Protein AF-A0A7J7INA6-F1 (afdb_monomer_lite)

Organism: NCBI:txid2690220

Radius of gyration: 16.58 Å; chains: 1; bounding box: 36×38×53 Å

pLDDT: mean 81.28, std 16.4, range [36.31, 96.0]

Structure (mmCIF, N/CA/C/O backbone):
data_AF-A0A7J7INA6-F1
#
_entry.id   AF-A0A7J7INA6-F1
#
loop_
_atom_site.group_PDB
_atom_site.id
_atom_site.type_symbol
_atom_site.label_atom_id
_atom_site.label_alt_id
_atom_site.label_comp_id
_atom_site.label_asym_id
_atom_site.label_entity_id
_atom_site.label_seq_id
_atom_site.pdbx_PDB_ins_code
_atom_site.Cartn_x
_atom_site.Cartn_y
_atom_site.Cartn_z
_atom_site.occupancy
_atom_site.B_iso_or_equiv
_atom_site.auth_seq_id
_atom_site.auth_comp_id
_atom_site.auth_asym_id
_atom_site.auth_atom_id
_atom_site.pdbx_PDB_model_num
ATOM 1 N N . MET A 1 1 ? -2.225 -11.530 8.591 1.00 91.00 1 MET A N 1
ATOM 2 C CA . MET A 1 1 ? -0.793 -11.330 8.293 1.00 91.00 1 MET A CA 1
ATOM 3 C C . MET A 1 1 ? -0.607 -9.900 7.829 1.00 91.00 1 MET A C 1
ATOM 5 O O . MET A 1 1 ? -1.470 -9.409 7.115 1.00 91.00 1 MET A O 1
ATOM 9 N N . ILE A 1 2 ? 0.461 -9.241 8.277 1.00 93.38 2 ILE A N 1
ATOM 10 C CA . ILE A 1 2 ? 0.836 -7.890 7.844 1.00 93.38 2 ILE A CA 1
ATOM 11 C C . ILE A 1 2 ? 2.098 -8.030 6.995 1.00 93.38 2 ILE A C 1
ATOM 13 O O . ILE A 1 2 ? 3.092 -8.558 7.493 1.00 93.38 2 ILE A O 1
ATOM 17 N N . MET A 1 3 ? 2.048 -7.586 5.743 1.00 93.88 3 MET A N 1
ATOM 18 C CA . MET A 1 3 ? 3.190 -7.518 4.836 1.00 93.88 3 MET A CA 1
ATOM 19 C C . MET A 1 3 ? 3.452 -6.051 4.473 1.00 93.88 3 MET A C 1
ATOM 21 O O . MET A 1 3 ? 2.683 -5.475 3.706 1.00 93.88 3 MET A O 1
ATOM 25 N N . PRO A 1 4 ? 4.504 -5.432 5.033 1.00 93.38 4 PRO A N 1
ATOM 26 C CA . PRO A 1 4 ? 4.720 -3.990 4.942 1.00 93.38 4 PRO A CA 1
ATOM 27 C C . PRO A 1 4 ? 5.353 -3.508 3.621 1.00 93.38 4 PRO A C 1
ATOM 29 O O . PRO A 1 4 ? 5.659 -2.326 3.518 1.00 93.38 4 PRO A O 1
ATOM 32 N N . GLY A 1 5 ? 5.552 -4.386 2.636 1.00 92.88 5 GLY A N 1
ATOM 33 C CA . GLY A 1 5 ? 6.204 -4.076 1.360 1.00 92.88 5 GLY A CA 1
ATOM 34 C C . GLY A 1 5 ? 7.101 -5.216 0.894 1.00 92.88 5 GLY A C 1
ATOM 35 O O . GLY A 1 5 ? 7.225 -6.216 1.606 1.00 92.88 5 GLY A O 1
ATOM 36 N N . ASP A 1 6 ? 7.689 -5.042 -0.287 1.00 92.62 6 ASP A N 1
ATOM 37 C CA . ASP A 1 6 ? 8.683 -5.904 -0.930 1.00 92.62 6 ASP A CA 1
ATOM 38 C C . ASP A 1 6 ? 8.305 -7.388 -0.872 1.00 92.62 6 ASP A C 1
ATOM 40 O O . ASP A 1 6 ? 8.964 -8.205 -0.224 1.00 92.62 6 ASP A O 1
ATOM 44 N N . GLN A 1 7 ? 7.184 -7.752 -1.497 1.00 92.00 7 GLN A N 1
ATOM 45 C CA . GLN A 1 7 ? 6.598 -9.076 -1.260 1.00 92.00 7 GLN A CA 1
ATOM 46 C C . GLN A 1 7 ? 7.358 -10.169 -2.001 1.00 92.00 7 GLN A C 1
ATOM 48 O O . GLN A 1 7 ? 7.766 -11.170 -1.413 1.00 92.00 7 GLN A O 1
ATOM 53 N N . SER A 1 8 ? 7.522 -9.983 -3.308 1.00 91.50 8 SER A N 1
ATOM 54 C CA . SER A 1 8 ? 8.084 -10.999 -4.194 1.00 91.50 8 SER A CA 1
ATOM 55 C C . SER A 1 8 ? 9.518 -10.698 -4.621 1.00 91.50 8 SER A C 1
ATOM 57 O O . SER A 1 8 ? 10.194 -11.598 -5.116 1.00 91.50 8 SER A O 1
ATOM 59 N N . TYR A 1 9 ? 9.980 -9.451 -4.446 1.00 91.25 9 TYR A N 1
ATOM 60 C CA . TYR A 1 9 ? 11.245 -8.942 -4.998 1.00 91.25 9 TYR A CA 1
ATOM 61 C C . TYR A 1 9 ? 11.374 -9.138 -6.516 1.00 91.25 9 TYR A C 1
ATOM 63 O O . TYR A 1 9 ? 12.471 -9.120 -7.066 1.00 91.25 9 TYR A O 1
ATOM 71 N N . CYS A 1 10 ? 10.254 -9.331 -7.212 1.00 87.44 10 CYS A N 1
ATOM 72 C CA . CYS A 1 10 ? 10.260 -9.579 -8.646 1.00 87.44 10 CYS A CA 1
ATOM 73 C C . CYS A 1 10 ? 10.426 -8.303 -9.468 1.00 87.44 10 CYS A C 1
ATOM 75 O O . CYS A 1 10 ? 10.393 -8.415 -10.690 1.00 87.44 10 CYS A O 1
ATOM 77 N N . ASP A 1 11 ? 10.534 -7.133 -8.820 1.00 85.50 11 ASP A N 1
ATOM 78 C CA . ASP A 1 11 ? 10.640 -5.827 -9.467 1.00 85.50 11 ASP A CA 1
ATOM 79 C C . ASP A 1 11 ? 9.662 -5.766 -10.623 1.00 85.50 11 ASP A C 1
ATOM 81 O O . ASP A 1 11 ? 10.089 -5.807 -11.771 1.00 85.50 11 ASP A O 1
ATOM 85 N N . GLY A 1 12 ? 8.367 -5.864 -10.284 1.00 75.62 12 GLY A N 1
ATOM 86 C CA . GLY A 1 12 ? 7.182 -5.914 -11.155 1.00 75.62 12 GLY A CA 1
ATOM 87 C C . GLY A 1 12 ? 7.177 -6.896 -12.341 1.00 75.62 12 GLY A C 1
ATOM 88 O O . GLY A 1 12 ? 6.284 -6.829 -13.185 1.00 75.62 12 GLY A O 1
ATOM 89 N N . TYR A 1 13 ? 8.083 -7.873 -12.397 1.00 83.94 13 TYR A N 1
ATOM 90 C CA . TYR A 1 13 ? 7.970 -8.982 -13.342 1.00 83.94 13 TYR A CA 1
ATOM 91 C C . TYR A 1 13 ? 6.835 -9.943 -12.938 1.00 83.94 13 TYR A C 1
ATOM 93 O O . TYR A 1 13 ? 6.969 -10.755 -12.017 1.00 83.94 13 TYR A O 1
ATOM 101 N N . HIS A 1 14 ? 5.707 -9.873 -13.655 1.00 83.31 14 HIS A N 1
ATOM 102 C CA . HIS A 1 14 ? 4.459 -10.560 -13.286 1.00 83.31 14 HIS A CA 1
ATOM 103 C C . HIS A 1 14 ? 4.604 -12.079 -13.133 1.00 83.31 14 HIS A C 1
ATOM 105 O O . HIS A 1 14 ? 4.127 -12.626 -12.150 1.00 83.31 14 HIS A O 1
ATOM 111 N N . GLY A 1 15 ? 5.313 -12.764 -14.038 1.00 88.12 15 GLY A N 1
ATOM 112 C CA . GLY A 1 15 ? 5.437 -14.228 -13.968 1.00 88.12 15 GLY A CA 1
ATOM 113 C C . GLY A 1 15 ? 6.174 -14.724 -12.716 1.00 88.12 15 GLY A C 1
ATOM 114 O O . GLY A 1 15 ? 5.868 -15.791 -12.189 1.00 88.12 15 GLY A O 1
ATOM 115 N N . CYS A 1 16 ? 7.123 -13.936 -12.206 1.00 89.56 16 CYS A N 1
ATOM 116 C CA . CYS A 1 16 ? 7.776 -14.210 -10.926 1.00 89.56 16 CYS A CA 1
ATOM 117 C C . CYS A 1 16 ? 6.817 -13.952 -9.753 1.00 89.56 16 CYS A C 1
ATOM 119 O O . CYS A 1 16 ? 6.766 -14.752 -8.816 1.00 89.56 16 CYS A O 1
ATOM 121 N N . PHE A 1 17 ? 6.004 -12.894 -9.826 1.00 89.31 17 PHE A N 1
ATOM 122 C CA . PHE A 1 17 ? 5.013 -12.613 -8.792 1.00 89.31 17 PHE A CA 1
ATOM 123 C C . PHE A 1 17 ? 3.918 -13.693 -8.752 1.00 89.31 17 PHE A C 1
ATOM 125 O O . PHE A 1 17 ? 3.552 -14.152 -7.674 1.00 89.31 17 PHE A O 1
ATOM 132 N N . ASP A 1 18 ? 3.447 -14.183 -9.898 1.00 92.25 18 ASP A N 1
ATOM 133 C CA . ASP A 1 18 ? 2.469 -15.278 -9.970 1.00 92.25 18 ASP A CA 1
ATOM 134 C C . ASP A 1 18 ? 2.986 -16.540 -9.261 1.00 92.25 18 ASP A C 1
ATOM 136 O O . ASP A 1 18 ? 2.253 -17.197 -8.513 1.00 92.25 18 ASP A O 1
ATOM 140 N N . ALA A 1 19 ? 4.275 -16.854 -9.428 1.00 94.69 19 ALA A N 1
ATOM 141 C CA . ALA A 1 19 ? 4.923 -17.945 -8.705 1.00 94.69 19 ALA A CA 1
ATOM 142 C C . ALA A 1 19 ? 4.974 -17.680 -7.189 1.00 94.69 19 ALA A C 1
ATOM 144 O O . ALA A 1 19 ? 4.688 -18.580 -6.396 1.00 94.69 19 ALA A O 1
ATOM 145 N N . TYR A 1 20 ? 5.276 -16.445 -6.779 1.00 93.81 20 TYR A N 1
ATOM 146 C CA . TYR A 1 20 ? 5.225 -16.031 -5.376 1.00 93.81 20 TYR A CA 1
ATOM 147 C C . TYR A 1 20 ? 3.810 -16.161 -4.784 1.00 93.81 20 TYR A C 1
ATOM 149 O O . TYR A 1 20 ? 3.646 -16.743 -3.712 1.00 93.81 20 TYR A O 1
ATOM 157 N N . MET A 1 21 ? 2.765 -15.706 -5.480 1.00 93.00 21 MET A N 1
ATOM 158 C CA . MET A 1 21 ? 1.389 -15.810 -4.978 1.00 93.00 21 MET A CA 1
ATOM 159 C C . MET A 1 21 ? 0.879 -17.241 -4.946 1.00 93.00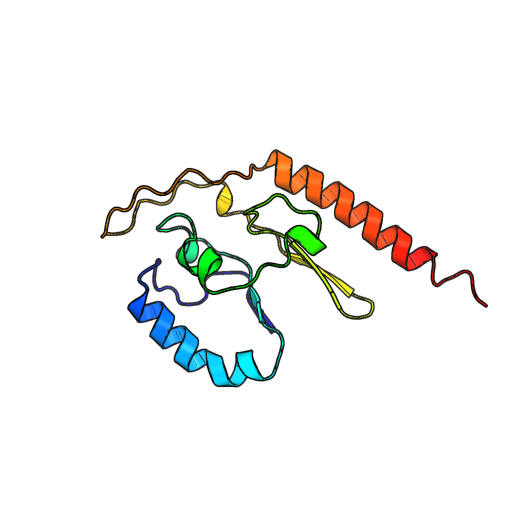 21 MET A C 1
ATOM 161 O O . MET A 1 21 ? 0.151 -17.586 -4.020 1.00 93.00 21 MET A O 1
ATOM 165 N N . SER A 1 22 ? 1.321 -18.092 -5.872 1.00 95.88 22 SER A N 1
ATOM 166 C CA . SER A 1 22 ? 1.050 -19.533 -5.813 1.00 95.88 22 SER A CA 1
ATOM 167 C C . SER A 1 22 ? 1.643 -20.165 -4.547 1.00 95.88 22 SER A C 1
ATOM 169 O O . SER A 1 22 ? 1.025 -21.024 -3.924 1.00 95.88 22 SER A O 1
ATOM 171 N N . LEU A 1 23 ? 2.828 -19.714 -4.118 1.00 95.44 23 LEU A N 1
ATOM 172 C CA . LEU A 1 23 ? 3.438 -20.154 -2.861 1.00 95.44 23 LEU A CA 1
ATOM 173 C C . LEU A 1 23 ? 2.689 -19.613 -1.632 1.00 95.44 23 LEU A C 1
ATOM 175 O O . LEU A 1 23 ? 2.559 -20.315 -0.629 1.00 95.44 23 LEU A O 1
ATOM 179 N N . MET A 1 24 ? 2.204 -18.372 -1.700 1.00 94.50 24 MET A N 1
ATOM 180 C CA . MET A 1 24 ? 1.514 -17.706 -0.591 1.00 94.50 24 MET A CA 1
ATOM 181 C C . MET A 1 24 ? 0.041 -18.105 -0.444 1.00 94.50 24 MET A C 1
ATOM 183 O O . MET A 1 24 ? -0.510 -17.960 0.651 1.00 94.50 24 MET A O 1
ATOM 187 N N . GLU A 1 25 ? -0.591 -18.622 -1.501 1.00 95.00 25 GLU A N 1
ATOM 188 C CA . GLU A 1 25 ? -2.016 -18.971 -1.557 1.00 95.00 25 GLU A CA 1
ATOM 189 C C . GLU A 1 25 ? -2.493 -19.772 -0.333 1.00 95.00 25 GLU A C 1
ATOM 191 O O . GLU A 1 25 ? -3.469 -19.343 0.292 1.00 95.00 25 GLU A O 1
ATOM 196 N N . PRO A 1 26 ? -1.823 -20.859 0.110 1.00 95.69 26 PRO A N 1
ATOM 197 C CA . PRO A 1 26 ? -2.330 -21.659 1.224 1.00 95.69 26 PRO A CA 1
ATOM 198 C C . PRO A 1 26 ? -2.434 -20.875 2.538 1.00 95.69 26 PRO A C 1
ATOM 200 O O . PRO A 1 26 ? -3.267 -21.207 3.383 1.00 95.69 26 PRO A O 1
ATOM 203 N N . LEU A 1 27 ? -1.601 -19.845 2.720 1.00 93.69 27 LEU A N 1
ATOM 204 C CA . LEU A 1 27 ? -1.616 -18.966 3.890 1.00 93.69 27 LEU A CA 1
ATOM 205 C C . LEU A 1 27 ? -2.625 -17.826 3.717 1.00 93.69 27 LEU A C 1
ATOM 207 O O . LEU A 1 27 ? -3.428 -17.572 4.620 1.00 93.69 27 LEU A O 1
ATOM 211 N N . ALA A 1 28 ? -2.603 -17.162 2.559 1.00 92.81 28 ALA A N 1
ATOM 212 C CA . ALA A 1 28 ? -3.467 -16.022 2.257 1.00 92.81 28 ALA A CA 1
ATOM 213 C C . ALA A 1 28 ? -4.954 -16.415 2.165 1.00 92.81 28 ALA A C 1
ATOM 215 O O . ALA A 1 28 ? -5.818 -15.626 2.539 1.00 92.81 28 ALA A O 1
ATOM 216 N N . ALA A 1 29 ? -5.264 -17.651 1.759 1.00 94.50 29 ALA A N 1
ATOM 217 C CA . ALA A 1 29 ? -6.632 -18.170 1.719 1.00 94.50 29 ALA A CA 1
ATOM 218 C C . ALA A 1 29 ? -7.230 -18.431 3.115 1.00 94.50 29 ALA A C 1
ATOM 220 O O . ALA A 1 29 ? -8.448 -18.489 3.270 1.00 94.50 29 ALA A O 1
ATOM 221 N N . GLN A 1 30 ? -6.393 -18.604 4.145 1.00 96.00 30 GLN A N 1
ATOM 222 C CA . GLN A 1 30 ? -6.848 -18.957 5.497 1.00 96.00 30 GLN A CA 1
ATOM 223 C C . GLN A 1 30 ? -6.948 -17.760 6.443 1.00 96.00 30 GLN A C 1
ATOM 225 O O . GLN A 1 30 ? -7.684 -17.816 7.435 1.00 96.00 30 GLN A O 1
ATOM 230 N N . LYS A 1 31 ? -6.163 -16.705 6.205 1.00 91.31 31 LYS A N 1
ATOM 231 C CA . LYS A 1 31 ? -6.073 -15.532 7.081 1.00 91.31 31 LYS A CA 1
ATOM 232 C C . LYS A 1 31 ? -5.982 -14.253 6.251 1.00 91.31 31 LYS A C 1
ATOM 234 O O . LYS A 1 31 ? -5.242 -14.247 5.272 1.00 91.31 31 LYS A O 1
ATOM 239 N N . PRO A 1 32 ? -6.619 -13.151 6.695 1.00 91.12 32 PRO A N 1
ATOM 240 C CA . PRO A 1 32 ? -6.482 -11.858 6.036 1.00 91.12 32 PRO A CA 1
ATOM 241 C C . PRO A 1 32 ? -5.016 -11.474 5.823 1.00 91.12 32 PRO A C 1
ATOM 243 O O . PRO A 1 32 ? -4.188 -11.623 6.734 1.00 91.12 32 PRO A O 1
ATOM 246 N N . TYR A 1 33 ? -4.710 -10.973 4.629 1.00 92.38 33 TYR A N 1
ATOM 247 C CA . TYR A 1 33 ? -3.375 -10.566 4.214 1.00 92.38 33 TYR A CA 1
ATOM 248 C C . TYR A 1 33 ? -3.359 -9.065 3.924 1.00 92.38 33 TYR A C 1
ATOM 250 O O . TYR A 1 33 ? -3.766 -8.625 2.855 1.00 92.38 33 TYR A O 1
ATOM 258 N N . MET A 1 34 ? -2.943 -8.279 4.918 1.00 94.19 34 MET A N 1
ATOM 259 C CA . MET A 1 34 ? -2.849 -6.825 4.810 1.00 94.19 34 MET A CA 1
ATOM 260 C C . MET A 1 34 ? -1.510 -6.459 4.180 1.00 94.19 34 MET A C 1
ATOM 262 O O . MET A 1 34 ? -0.461 -6.698 4.784 1.00 94.19 34 MET A O 1
ATOM 266 N N . VAL A 1 35 ? -1.562 -5.895 2.978 1.00 93.31 35 VAL A N 1
ATOM 267 C CA . VAL A 1 35 ? -0.391 -5.560 2.162 1.00 93.31 35 VAL A CA 1
ATOM 268 C C . VAL A 1 35 ? -0.180 -4.046 2.144 1.00 93.31 35 VAL A C 1
ATOM 270 O O . VAL A 1 35 ? -1.140 -3.287 2.014 1.00 93.31 35 VAL A O 1
ATOM 273 N N . ALA A 1 36 ? 1.071 -3.619 2.274 1.00 93.06 36 ALA A N 1
ATOM 274 C CA . ALA A 1 36 ? 1.565 -2.302 1.882 1.00 93.06 36 ALA A CA 1
ATOM 275 C C . ALA A 1 36 ? 2.606 -2.477 0.766 1.00 93.06 36 ALA A C 1
ATOM 277 O O . ALA A 1 36 ? 3.042 -3.598 0.509 1.00 93.06 36 ALA A O 1
ATOM 278 N N . SER A 1 37 ? 2.975 -1.397 0.081 1.00 90.75 37 SER A N 1
ATOM 279 C CA . SER A 1 37 ? 3.913 -1.447 -1.050 1.00 90.75 37 SER A CA 1
ATOM 280 C C . SER A 1 37 ? 5.288 -0.922 -0.646 1.00 90.75 37 SER A C 1
ATOM 282 O O . SER A 1 37 ? 5.374 0.127 -0.005 1.00 90.75 37 SER A O 1
ATOM 284 N N . GLY A 1 38 ? 6.327 -1.650 -1.044 1.00 89.88 38 GLY A N 1
ATOM 285 C CA . GLY A 1 38 ? 7.734 -1.276 -0.940 1.00 89.88 38 GLY A CA 1
ATOM 286 C C . GLY A 1 38 ? 8.319 -0.860 -2.292 1.00 89.88 38 GLY A C 1
ATOM 287 O O . GLY A 1 38 ? 7.601 -0.753 -3.296 1.00 89.88 38 GLY A O 1
ATOM 288 N N . ASN A 1 39 ? 9.621 -0.572 -2.313 1.00 87.50 39 ASN A N 1
ATOM 289 C CA . ASN A 1 39 ? 10.301 -0.078 -3.509 1.00 87.50 39 ASN A CA 1
ATOM 290 C C . ASN A 1 39 ? 10.305 -1.121 -4.634 1.00 87.50 39 ASN A C 1
ATOM 292 O O . ASN A 1 39 ? 10.276 -0.742 -5.804 1.00 87.50 39 ASN A O 1
ATOM 296 N N . HIS A 1 40 ? 10.291 -2.417 -4.303 1.00 90.12 40 HIS A N 1
ATOM 297 C CA . HIS A 1 40 ? 10.237 -3.506 -5.287 1.00 90.12 40 HIS A CA 1
ATOM 298 C C . HIS A 1 40 ? 8.859 -3.642 -5.967 1.00 90.12 40 HIS A C 1
ATOM 300 O O . HIS A 1 40 ? 8.726 -4.307 -6.998 1.00 90.12 40 HIS A O 1
ATOM 306 N N . GLU A 1 41 ? 7.830 -2.964 -5.448 1.00 88.56 41 GLU A N 1
ATOM 307 C CA . GLU A 1 41 ? 6.528 -2.831 -6.107 1.00 88.56 41 GLU A CA 1
ATOM 308 C C . GLU A 1 41 ? 6.390 -1.538 -6.916 1.00 88.56 41 GLU A C 1
ATOM 310 O O . GLU A 1 41 ? 5.445 -1.414 -7.687 1.00 88.56 41 GLU A O 1
ATOM 315 N N . GLY A 1 42 ? 7.311 -0.585 -6.764 1.00 84.56 42 GLY A N 1
ATOM 316 C CA . GLY A 1 42 ? 7.302 0.697 -7.471 1.00 84.56 42 GLY A CA 1
ATOM 317 C C . GLY A 1 42 ? 7.328 0.615 -9.003 1.00 84.56 42 GLY A C 1
ATOM 318 O O . GLY A 1 42 ? 6.576 1.360 -9.646 1.00 84.56 42 GLY A O 1
ATOM 319 N N . PRO A 1 43 ? 8.132 -0.279 -9.617 1.00 82.62 43 PRO A N 1
ATOM 320 C CA . PRO A 1 43 ? 8.164 -0.448 -11.067 1.00 82.62 43 PRO A CA 1
ATOM 321 C C . PRO A 1 43 ? 6.769 -0.639 -11.695 1.00 82.62 43 PRO A C 1
ATOM 323 O O . PRO A 1 43 ? 5.874 -1.252 -11.110 1.00 82.62 43 PRO A O 1
ATOM 326 N N . TRP A 1 44 ? 6.568 -0.104 -12.906 1.00 79.38 44 TRP A N 1
ATOM 327 C CA . TRP A 1 44 ? 5.259 -0.022 -13.586 1.00 79.38 44 TRP A CA 1
ATOM 328 C C . TRP A 1 44 ? 4.148 0.571 -12.701 1.00 79.38 44 TRP A C 1
ATOM 330 O O . TRP A 1 44 ? 3.015 0.081 -12.705 1.00 79.38 44 TRP A O 1
ATOM 340 N N . ASN A 1 45 ? 4.471 1.623 -11.939 1.00 80.62 45 ASN A N 1
ATOM 341 C CA . ASN A 1 45 ? 3.537 2.393 -11.108 1.00 80.62 45 ASN A CA 1
ATOM 342 C C . ASN A 1 45 ? 2.675 1.516 -10.188 1.00 80.62 45 ASN A C 1
ATOM 344 O O . ASN A 1 45 ? 1.451 1.681 -10.107 1.00 80.62 45 ASN A O 1
ATOM 348 N N . PHE A 1 46 ? 3.298 0.554 -9.507 1.00 86.38 46 PHE A N 1
ATOM 349 C CA . PHE A 1 46 ? 2.592 -0.318 -8.568 1.00 86.38 46 PHE A CA 1
ATOM 350 C C . PHE A 1 46 ? 1.465 -1.139 -9.216 1.00 86.38 46 PHE A C 1
ATOM 352 O O . PHE A 1 46 ? 0.580 -1.632 -8.516 1.00 86.38 46 PHE A O 1
ATOM 359 N N . SER A 1 47 ? 1.465 -1.296 -10.548 1.00 82.75 47 SER A N 1
ATOM 360 C CA . SER A 1 47 ? 0.386 -1.962 -11.295 1.00 82.75 47 SER A CA 1
ATOM 361 C C . SER A 1 47 ? 0.085 -3.355 -10.760 1.00 82.75 47 SER A C 1
ATOM 363 O O . SER A 1 47 ? -1.085 -3.717 -10.633 1.00 82.75 47 SER A O 1
ATOM 365 N N . TYR A 1 48 ? 1.114 -4.102 -10.360 1.00 84.06 48 TYR A N 1
ATOM 366 C CA . TYR A 1 48 ? 0.931 -5.415 -9.769 1.00 84.06 48 TYR A CA 1
ATOM 367 C C . TYR A 1 48 ? 0.072 -5.350 -8.499 1.00 84.06 48 TYR A C 1
ATOM 369 O O . TYR A 1 48 ? -0.985 -5.982 -8.435 1.00 84.06 48 TYR A O 1
ATOM 377 N N . VAL A 1 49 ? 0.490 -4.570 -7.495 1.00 87.56 49 VAL A N 1
ATOM 378 C CA . VAL A 1 49 ? -0.252 -4.511 -6.229 1.00 87.56 49 VAL A CA 1
ATOM 379 C C . VAL A 1 49 ? -1.638 -3.913 -6.423 1.00 87.56 49 VAL A C 1
ATOM 381 O O . VAL A 1 49 ? -2.593 -4.407 -5.832 1.00 87.56 49 VAL A O 1
ATOM 384 N N . ARG A 1 50 ? -1.772 -2.926 -7.314 1.00 86.12 50 ARG A N 1
ATOM 385 C CA . ARG A 1 50 ? -3.052 -2.294 -7.665 1.00 86.12 50 ARG A CA 1
ATOM 386 C C . ARG A 1 50 ? -4.049 -3.261 -8.307 1.00 86.12 50 ARG A C 1
ATOM 388 O O . ARG A 1 50 ? -5.249 -3.053 -8.175 1.00 86.12 50 ARG A O 1
ATOM 395 N N . THR A 1 51 ? -3.572 -4.275 -9.028 1.00 85.81 51 THR A N 1
ATOM 396 C CA . THR A 1 51 ? -4.434 -5.213 -9.770 1.00 85.81 51 THR A CA 1
ATOM 397 C C . THR A 1 51 ? -4.702 -6.514 -9.023 1.00 85.81 51 THR A C 1
ATOM 399 O O . THR A 1 51 ? -5.764 -7.102 -9.211 1.00 85.81 51 THR A O 1
ATOM 402 N N . ASN A 1 52 ? -3.775 -6.957 -8.170 1.00 87.25 52 ASN A N 1
ATOM 403 C CA . ASN A 1 52 ? -3.850 -8.270 -7.523 1.00 87.25 52 ASN A CA 1
ATOM 404 C C . ASN A 1 52 ? -4.259 -8.217 -6.049 1.00 87.25 52 ASN A C 1
ATOM 406 O O . ASN A 1 52 ? -4.715 -9.227 -5.513 1.00 87.25 52 ASN A O 1
ATOM 410 N N . PHE A 1 53 ? -4.131 -7.063 -5.390 1.00 90.25 53 PHE A N 1
ATOM 411 C CA . PHE A 1 53 ? -4.602 -6.885 -4.020 1.00 90.25 53 PHE A CA 1
ATOM 412 C C . PHE A 1 53 ? -5.766 -5.907 -3.966 1.00 90.25 53 PHE A C 1
ATOM 414 O O . PHE A 1 53 ? -5.787 -4.872 -4.629 1.00 90.25 53 PHE A O 1
ATOM 421 N N . TYR A 1 54 ? -6.731 -6.225 -3.110 1.00 90.62 54 TYR A N 1
ATOM 422 C CA . TYR A 1 54 ? -7.775 -5.288 -2.738 1.00 90.62 54 TYR A CA 1
ATOM 423 C C . TYR A 1 54 ? -7.281 -4.400 -1.591 1.00 90.62 54 TYR A C 1
ATOM 425 O O . TYR A 1 54 ? -6.945 -4.891 -0.513 1.00 90.62 54 TYR A O 1
ATOM 433 N N . PHE A 1 55 ? -7.266 -3.089 -1.830 1.00 90.94 55 PHE A N 1
ATOM 434 C CA . PHE A 1 55 ? -7.005 -2.076 -0.814 1.00 90.94 55 PHE A CA 1
ATOM 435 C C . PHE A 1 55 ? -8.343 -1.446 -0.389 1.00 90.94 55 PHE A C 1
ATOM 437 O O . PHE A 1 55 ? -9.057 -0.941 -1.260 1.00 90.94 55 PHE A O 1
ATOM 444 N N . PRO A 1 56 ? -8.687 -1.405 0.913 1.00 92.69 56 PRO A N 1
ATOM 445 C CA . PRO A 1 56 ? -9.937 -0.815 1.402 1.00 92.69 56 PRO A CA 1
ATOM 446 C C . PRO A 1 56 ? -9.867 0.728 1.436 1.00 92.69 56 PRO A C 1
ATOM 448 O O . PRO A 1 56 ? -10.029 1.382 2.472 1.00 92.69 56 PRO A O 1
ATOM 451 N N . VAL A 1 57 ? -9.536 1.346 0.299 1.00 90.69 57 VAL A N 1
ATOM 452 C CA . VAL A 1 57 ? -9.312 2.798 0.180 1.00 90.69 57 VAL A CA 1
ATOM 453 C C . VAL A 1 57 ? -10.596 3.598 0.366 1.00 90.69 57 VAL A C 1
ATOM 455 O O . VAL A 1 57 ? -10.571 4.659 0.983 1.00 90.69 57 VAL A O 1
ATOM 458 N N . ASN A 1 58 ? -11.731 3.080 -0.105 1.00 90.44 58 ASN A N 1
ATOM 459 C CA . ASN A 1 58 ? -13.015 3.764 0.018 1.00 90.44 58 ASN A CA 1
ATOM 460 C C . ASN A 1 58 ? -13.534 3.692 1.460 1.00 90.44 58 ASN A C 1
ATOM 462 O O . ASN A 1 58 ? -13.967 4.690 2.031 1.00 90.44 58 ASN A O 1
ATOM 466 N N . GLU A 1 59 ? -13.417 2.517 2.070 1.00 91.44 59 GLU A N 1
ATOM 467 C CA . GLU A 1 59 ? -13.808 2.220 3.446 1.00 91.44 59 GLU A CA 1
ATOM 468 C C . GLU A 1 59 ? -12.977 3.032 4.444 1.00 91.44 59 GLU A C 1
ATOM 470 O O . GLU A 1 59 ? -13.500 3.517 5.446 1.00 91.44 59 GLU A O 1
ATOM 475 N N . SER A 1 60 ? -11.695 3.244 4.140 1.00 92.81 60 SER A N 1
ATOM 476 C CA . SER A 1 60 ? -10.797 4.077 4.944 1.00 92.81 60 SER A CA 1
ATOM 477 C C . SER A 1 60 ? -10.890 5.579 4.642 1.00 92.81 60 SER A C 1
ATOM 479 O O . SER A 1 60 ? -10.225 6.384 5.301 1.00 92.81 60 SER A O 1
ATOM 481 N N . GLY A 1 61 ? -11.688 5.994 3.651 1.00 91.50 61 GLY A N 1
ATOM 482 C CA . GLY A 1 61 ? -11.807 7.393 3.223 1.00 91.50 61 GLY A CA 1
ATOM 483 C C . GLY A 1 61 ? -10.528 7.977 2.606 1.00 91.50 61 GLY A C 1
ATOM 484 O O . GLY A 1 61 ? -10.337 9.203 2.617 1.00 91.50 61 GLY A O 1
ATOM 485 N N . ALA A 1 62 ? -9.630 7.114 2.126 1.00 90.75 62 ALA A N 1
ATOM 486 C CA . ALA A 1 62 ? -8.461 7.488 1.344 1.00 90.75 62 ALA A CA 1
ATOM 487 C C . ALA A 1 62 ? -8.876 7.934 -0.070 1.00 90.75 62 ALA A C 1
ATOM 489 O O . ALA A 1 62 ? -10.019 7.770 -0.497 1.00 90.75 62 ALA A O 1
ATOM 490 N N . ALA A 1 63 ? -7.948 8.560 -0.796 1.00 87.25 63 ALA A N 1
ATOM 491 C CA . ALA A 1 63 ? -8.209 8.954 -2.176 1.00 87.25 63 ALA A CA 1
ATOM 492 C C . ALA A 1 63 ? -8.414 7.711 -3.066 1.00 87.25 63 ALA A C 1
ATOM 494 O O . ALA A 1 63 ? -7.815 6.667 -2.787 1.00 87.25 63 ALA A O 1
ATOM 495 N N . PRO A 1 64 ? -9.189 7.821 -4.162 1.00 81.69 64 PRO A N 1
ATOM 496 C CA . PRO A 1 64 ? -9.166 6.816 -5.219 1.00 81.69 64 PRO A CA 1
ATOM 497 C C . PRO A 1 64 ? -7.716 6.547 -5.641 1.00 81.69 64 PRO A C 1
ATOM 499 O O . PRO A 1 64 ? -6.919 7.482 -5.737 1.00 81.69 64 PRO A O 1
ATOM 502 N N . ASP A 1 65 ? -7.365 5.275 -5.827 1.00 79.62 65 ASP A N 1
ATOM 503 C CA . ASP A 1 65 ? -6.018 4.831 -6.212 1.00 79.62 65 ASP A CA 1
ATOM 504 C C . ASP A 1 65 ? -4.896 5.126 -5.193 1.00 79.62 65 ASP A C 1
ATOM 506 O O . ASP A 1 65 ? -3.707 5.046 -5.529 1.00 79.62 65 ASP A O 1
ATOM 510 N N . ALA A 1 66 ? -5.239 5.446 -3.941 1.00 87.94 66 ALA A N 1
ATOM 511 C CA . ALA A 1 66 ? -4.280 5.491 -2.843 1.00 87.94 66 ALA A CA 1
ATOM 512 C C . ALA A 1 66 ? -3.651 4.110 -2.591 1.00 87.94 66 ALA A C 1
ATOM 514 O O . ALA A 1 66 ? -4.316 3.082 -2.666 1.00 87.94 66 ALA A O 1
ATOM 515 N N . LEU A 1 67 ? -2.371 4.097 -2.222 1.00 90.31 67 LEU A N 1
ATOM 516 C CA . LEU A 1 67 ? -1.675 2.891 -1.751 1.00 90.31 67 LEU A CA 1
ATOM 517 C C . LEU A 1 67 ? -1.552 2.863 -0.218 1.00 90.31 67 LEU A C 1
ATOM 519 O O . LEU A 1 67 ? -0.667 2.223 0.340 1.00 90.31 67 LEU A O 1
ATOM 523 N N . TRP A 1 68 ? -2.427 3.601 0.462 1.00 92.25 68 TRP A N 1
ATOM 524 C CA . TRP A 1 68 ? -2.533 3.693 1.914 1.00 92.25 68 TRP A CA 1
ATOM 525 C C . TRP A 1 68 ? -3.996 3.557 2.318 1.00 92.25 68 TRP A C 1
ATOM 527 O O . TRP A 1 68 ? -4.896 3.961 1.580 1.00 92.25 68 TRP A O 1
ATOM 537 N N . TYR A 1 69 ? -4.228 2.979 3.487 1.00 93.81 69 TYR A N 1
ATOM 538 C CA . TYR A 1 69 ? -5.564 2.717 4.011 1.00 93.81 69 TYR A CA 1
ATOM 539 C C . TYR A 1 69 ? -5.498 2.455 5.512 1.00 93.81 69 TYR A C 1
ATOM 541 O O . TYR A 1 69 ? -4.427 2.302 6.104 1.00 93.81 69 TYR A O 1
ATOM 549 N N . SER A 1 70 ? -6.665 2.379 6.130 1.00 94.75 70 SER A N 1
ATOM 550 C CA . SER A 1 70 ? -6.834 1.918 7.498 1.00 94.75 70 SER A CA 1
ATOM 551 C C . SER A 1 70 ? -7.903 0.836 7.556 1.00 94.75 70 SER A C 1
ATOM 553 O O . SER A 1 70 ? -8.778 0.766 6.692 1.00 94.75 70 SER A O 1
ATOM 555 N N . VAL A 1 71 ? -7.802 -0.043 8.548 1.00 92.62 71 VAL A N 1
ATOM 556 C CA . VAL A 1 71 ? -8.818 -1.061 8.822 1.00 92.62 71 VAL A CA 1
ATOM 557 C C . VAL A 1 71 ? -8.956 -1.239 10.327 1.00 92.62 71 VAL A C 1
ATOM 559 O O . VAL A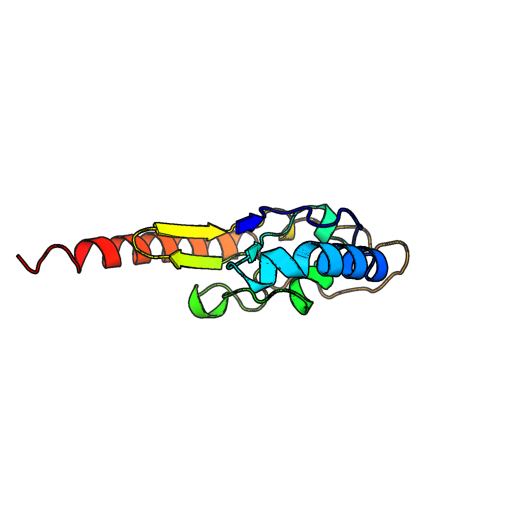 1 71 ? -7.964 -1.188 11.060 1.00 92.62 71 VAL A O 1
ATOM 562 N N . ASP A 1 72 ? -10.188 -1.437 10.781 1.00 91.81 72 ASP A N 1
ATOM 563 C CA . ASP A 1 72 ? -10.484 -1.758 12.171 1.00 91.81 72 ASP A CA 1
ATOM 564 C C . ASP A 1 72 ? -10.627 -3.272 12.320 1.00 91.81 72 ASP A C 1
ATOM 566 O O . ASP A 1 72 ? -11.484 -3.894 11.694 1.00 91.81 72 ASP A O 1
ATOM 570 N N . GLU A 1 73 ? -9.798 -3.864 13.175 1.00 89.38 73 GLU A N 1
ATOM 571 C CA . GLU A 1 73 ? -9.835 -5.287 13.510 1.00 89.38 73 GLU A CA 1
ATOM 572 C C . GLU A 1 73 ? -9.990 -5.425 15.026 1.00 89.38 73 GLU A C 1
ATOM 574 O O . GLU A 1 73 ? -9.038 -5.309 15.809 1.00 89.38 73 GLU A O 1
ATOM 579 N N . GLY A 1 74 ? -11.236 -5.619 15.462 1.00 89.31 74 GLY A N 1
ATOM 580 C CA . GLY A 1 74 ? -11.596 -5.585 16.877 1.00 89.31 74 GLY A CA 1
ATOM 581 C C . GLY A 1 74 ? -11.267 -4.219 17.506 1.00 89.31 74 GLY A C 1
ATOM 582 O O . GLY A 1 74 ? -11.731 -3.200 17.002 1.00 89.31 74 GLY A O 1
ATOM 583 N N . PRO A 1 75 ? -10.499 -4.156 18.611 1.00 89.81 75 PRO A N 1
ATOM 584 C CA . PRO A 1 75 ? -10.150 -2.894 19.268 1.00 89.81 75 PRO A CA 1
ATOM 585 C C . PRO A 1 75 ? -8.949 -2.174 18.628 1.00 89.81 75 PRO A C 1
ATOM 587 O O . PRO A 1 75 ? -8.491 -1.169 19.175 1.00 89.81 75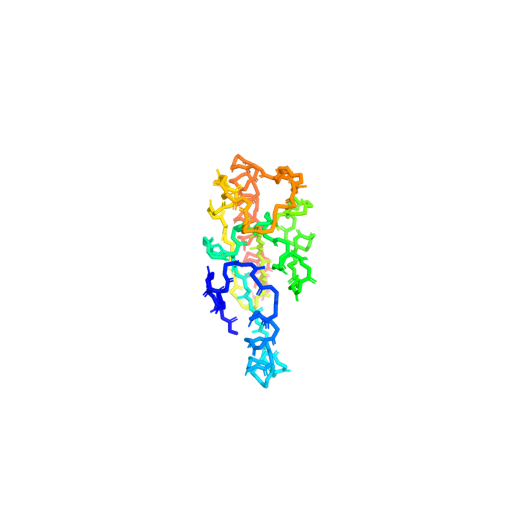 PRO A O 1
ATOM 590 N N . ILE A 1 76 ? -8.383 -2.706 17.539 1.00 91.25 76 ILE A N 1
ATOM 591 C CA . ILE A 1 76 ? -7.154 -2.191 16.929 1.00 91.25 76 ILE A CA 1
ATOM 592 C C . ILE A 1 76 ? -7.488 -1.478 15.618 1.00 91.25 76 ILE A C 1
ATOM 594 O O . ILE A 1 76 ? -8.035 -2.084 14.702 1.00 91.25 76 ILE A O 1
ATOM 598 N N . HIS A 1 77 ? -7.089 -0.207 15.527 1.00 92.44 77 HIS A N 1
ATOM 599 C CA . HIS A 1 77 ? -7.114 0.578 14.295 1.00 92.44 77 HIS A CA 1
ATOM 600 C C . HIS A 1 77 ? -5.753 0.473 13.600 1.00 92.44 77 HIS A C 1
ATOM 602 O O . HIS A 1 77 ? -4.775 1.088 14.040 1.00 92.44 77 HIS A O 1
ATOM 608 N N . PHE A 1 78 ? -5.671 -0.322 12.539 1.00 93.81 78 PHE A N 1
ATOM 609 C CA . PHE A 1 78 ? -4.463 -0.438 11.729 1.00 93.81 78 PHE A CA 1
ATOM 610 C C . PHE A 1 78 ? -4.405 0.687 10.702 1.00 93.81 78 PHE A C 1
ATOM 612 O O . PHE A 1 78 ? -5.404 1.012 10.067 1.00 93.81 78 PHE A O 1
ATOM 619 N N . VAL A 1 79 ? -3.214 1.252 10.510 1.00 94.69 79 VAL A N 1
ATOM 620 C CA . VAL A 1 79 ? -2.934 2.267 9.490 1.00 94.69 79 VAL A CA 1
ATOM 621 C C . VAL A 1 79 ? -1.762 1.777 8.651 1.00 94.69 79 VAL A C 1
ATOM 623 O O . VAL A 1 79 ? -0.658 1.614 9.170 1.00 94.69 79 VAL A O 1
ATOM 626 N N . MET A 1 80 ? -2.003 1.561 7.361 1.00 94.31 80 MET A N 1
ATOM 627 C CA . MET A 1 80 ? -0.972 1.269 6.370 1.00 94.31 80 MET A CA 1
ATOM 628 C C . MET A 1 80 ? -0.646 2.549 5.612 1.00 94.31 80 MET A C 1
ATOM 630 O O . MET A 1 80 ? -1.509 3.130 4.955 1.00 94.31 80 MET A O 1
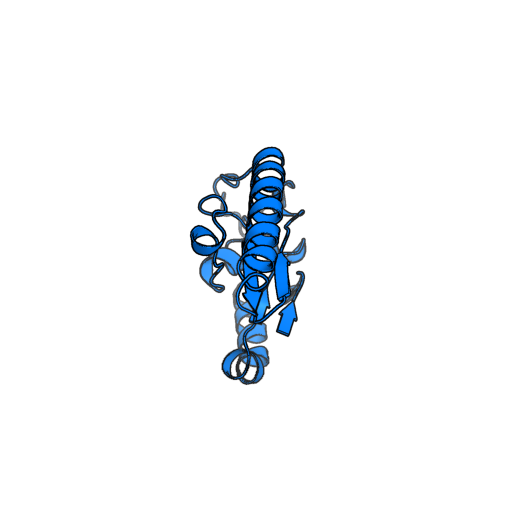ATOM 634 N N . MET A 1 81 ? 0.601 2.991 5.724 1.00 92.44 81 MET A N 1
ATOM 635 C CA . MET A 1 81 ? 1.133 4.140 4.992 1.00 92.44 81 MET A CA 1
ATOM 636 C C . MET A 1 81 ? 1.972 3.660 3.810 1.00 92.44 81 MET A C 1
ATOM 638 O O . MET A 1 81 ? 2.444 2.526 3.803 1.00 92.44 81 MET A O 1
ATOM 642 N N . ASN A 1 82 ? 2.190 4.539 2.836 1.00 89.50 82 ASN A N 1
ATOM 643 C CA . ASN A 1 82 ? 3.059 4.254 1.700 1.00 89.50 82 ASN A CA 1
ATOM 644 C C . ASN A 1 82 ? 3.944 5.469 1.412 1.00 89.50 82 ASN A C 1
ATOM 646 O O . ASN A 1 82 ? 3.442 6.571 1.178 1.00 89.50 82 ASN A O 1
ATOM 650 N N . TYR A 1 83 ? 5.254 5.246 1.459 1.00 85.50 83 TYR A N 1
ATOM 651 C CA . TYR A 1 83 ? 6.273 6.249 1.167 1.00 85.50 83 TYR A CA 1
ATOM 652 C C . TYR A 1 83 ? 6.753 6.203 -0.291 1.00 85.50 83 TYR A C 1
ATOM 654 O O . TYR A 1 83 ? 7.127 7.221 -0.862 1.00 85.50 83 TYR A O 1
ATOM 662 N N . GLU A 1 84 ? 6.678 5.032 -0.907 1.00 85.44 84 GLU A N 1
ATOM 663 C CA . GLU A 1 84 ? 7.175 4.733 -2.248 1.00 85.44 84 GLU A CA 1
ATOM 664 C C . GLU A 1 84 ? 6.391 5.476 -3.340 1.00 85.44 84 GLU A C 1
ATOM 666 O O . GLU A 1 84 ? 6.948 5.882 -4.352 1.00 85.44 84 GLU A O 1
ATOM 671 N N . ASN A 1 85 ? 5.109 5.765 -3.112 1.00 77.00 85 ASN A N 1
ATOM 672 C CA . ASN A 1 85 ? 4.232 6.477 -4.051 1.00 77.00 85 ASN A CA 1
ATOM 673 C C . ASN A 1 85 ? 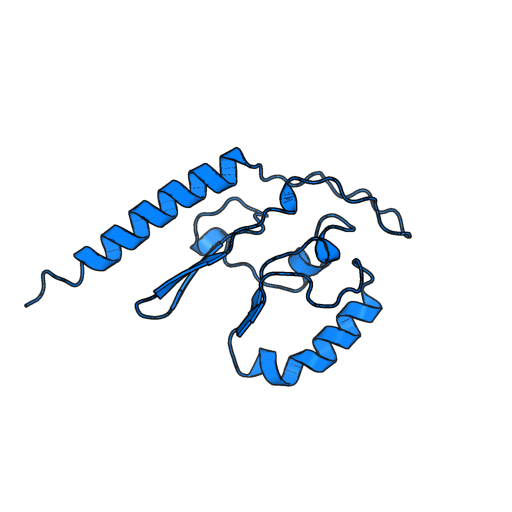4.649 7.943 -4.331 1.00 77.00 85 ASN A C 1
ATOM 675 O O . ASN A 1 85 ? 3.941 8.660 -5.037 1.00 77.00 85 ASN A O 1
ATOM 679 N N . TYR A 1 86 ? 5.759 8.416 -3.756 1.00 76.81 86 TYR A N 1
ATOM 680 C CA . TYR A 1 86 ? 6.335 9.747 -3.989 1.00 76.81 86 TYR A CA 1
ATOM 681 C C . TYR A 1 86 ? 7.620 9.727 -4.815 1.00 76.81 86 TYR A C 1
ATOM 683 O O . TYR A 1 86 ? 8.200 10.791 -5.041 1.00 76.81 86 TYR A O 1
ATOM 691 N N . PHE A 1 87 ? 8.070 8.547 -5.235 1.00 74.19 87 PHE A N 1
ATOM 692 C CA . PHE A 1 87 ? 9.275 8.375 -6.032 1.00 74.19 87 PHE A CA 1
ATOM 693 C C . PHE A 1 87 ? 8.935 7.965 -7.455 1.00 74.19 87 PHE A C 1
ATOM 695 O O . PHE A 1 87 ? 7.975 7.236 -7.706 1.00 74.19 87 PHE A O 1
ATOM 702 N N . ASP A 1 88 ? 9.781 8.412 -8.377 1.00 71.56 88 ASP A N 1
ATOM 703 C CA . ASP A 1 88 ? 9.799 7.896 -9.734 1.00 71.56 88 ASP A CA 1
ATOM 704 C C . ASP A 1 88 ? 10.659 6.632 -9.750 1.00 71.56 88 ASP A C 1
ATOM 706 O O . ASP A 1 88 ? 11.859 6.676 -9.458 1.00 71.56 88 ASP A O 1
ATOM 710 N N . TYR A 1 89 ? 10.051 5.505 -10.107 1.00 70.50 89 TYR A N 1
ATOM 711 C CA . TYR A 1 89 ? 10.790 4.288 -10.421 1.00 70.50 89 TYR A CA 1
ATOM 712 C C . TYR A 1 89 ? 11.026 4.255 -11.923 1.00 70.50 89 TYR A C 1
ATOM 714 O O . TYR A 1 89 ? 10.121 4.614 -12.682 1.00 70.50 89 TYR A O 1
ATOM 722 N N . PRO A 1 90 ? 12.217 3.834 -12.378 1.00 65.12 90 PRO A N 1
ATOM 723 C CA . PRO A 1 90 ? 12.397 3.558 -13.786 1.00 65.12 90 PRO A CA 1
ATOM 724 C C . PRO A 1 90 ? 11.334 2.551 -14.223 1.00 65.12 90 PRO A C 1
ATOM 726 O O . PRO A 1 90 ? 11.065 1.574 -13.515 1.00 65.12 90 PRO A O 1
ATOM 729 N N . ASP A 1 91 ? 10.734 2.798 -15.388 1.00 62.59 91 ASP A N 1
ATOM 730 C CA . ASP A 1 91 ? 10.008 1.754 -16.095 1.00 62.59 91 ASP A CA 1
ATOM 731 C C . ASP A 1 91 ? 10.927 0.526 -16.112 1.00 62.59 91 ASP A C 1
ATOM 733 O O . ASP A 1 91 ? 12.105 0.639 -16.473 1.00 62.59 91 ASP A O 1
ATOM 737 N N . GLY A 1 92 ? 10.433 -0.630 -15.661 1.00 59.25 92 GLY A N 1
ATOM 738 C CA . GLY A 1 92 ? 11.219 -1.855 -15.754 1.00 59.25 92 GLY A CA 1
ATOM 739 C C . GLY A 1 92 ? 11.606 -2.137 -17.210 1.00 59.25 92 GLY A C 1
ATOM 740 O O . GLY A 1 92 ? 11.162 -1.453 -18.132 1.00 59.25 92 GLY A O 1
ATOM 741 N N . GLU A 1 93 ? 12.414 -3.176 -17.437 1.00 49.75 93 GLU A N 1
ATOM 742 C CA . GLU A 1 93 ? 13.000 -3.523 -18.751 1.00 49.75 93 GLU A CA 1
ATOM 743 C C . GLU A 1 93 ? 11.980 -3.552 -19.920 1.00 49.75 93 GLU A C 1
ATOM 745 O O . GLU A 1 93 ? 12.337 -3.373 -21.083 1.00 49.75 93 GLU A O 1
ATOM 750 N N . TRP A 1 94 ? 10.688 -3.676 -19.603 1.00 47.66 94 TRP A N 1
ATOM 751 C CA . TRP A 1 94 ? 9.551 -3.554 -20.509 1.00 47.66 94 TRP A CA 1
ATOM 752 C C . TRP A 1 94 ? 8.803 -2.228 -20.288 1.00 47.66 94 TRP A C 1
ATOM 754 O O . TRP A 1 94 ? 7.889 -2.161 -19.470 1.00 47.66 94 TRP A O 1
ATOM 764 N N . SER A 1 95 ? 9.176 -1.166 -21.010 1.00 46.94 95 SER A N 1
ATOM 765 C CA . SER A 1 95 ? 8.564 0.167 -20.864 1.00 46.94 95 SER A CA 1
ATOM 766 C C . SER A 1 95 ? 7.047 0.148 -21.094 1.00 46.94 95 SER A C 1
ATOM 768 O O . SER A 1 95 ? 6.565 -0.048 -22.211 1.00 46.94 95 SER A O 1
ATOM 770 N N . MET A 1 96 ? 6.289 0.390 -20.023 1.00 49.09 96 MET A N 1
ATOM 771 C CA . MET A 1 96 ? 4.899 0.830 -20.092 1.00 49.09 96 MET A CA 1
ATOM 772 C C . MET A 1 96 ? 4.804 2.119 -19.286 1.00 49.09 96 MET A C 1
ATOM 774 O O . MET A 1 96 ? 4.888 2.089 -18.062 1.00 49.09 96 MET A O 1
ATOM 778 N N . THR A 1 97 ? 4.602 3.239 -19.975 1.00 47.72 97 THR A N 1
ATOM 779 C CA . THR A 1 97 ? 4.347 4.535 -19.343 1.00 47.72 97 THR A CA 1
ATOM 780 C C . THR A 1 97 ? 3.001 4.464 -18.631 1.00 47.72 97 THR A C 1
ATOM 782 O O . THR A 1 97 ? 1.947 4.449 -19.266 1.00 47.72 97 THR A O 1
ATOM 785 N N . GLN A 1 98 ? 3.025 4.375 -17.306 1.00 51.47 98 GLN A N 1
ATOM 786 C CA . GLN A 1 98 ? 1.818 4.445 -16.490 1.00 51.47 98 GLN A CA 1
ATOM 787 C C . GLN A 1 98 ? 1.566 5.901 -16.077 1.00 51.47 98 GLN A C 1
ATOM 789 O O . GLN A 1 98 ? 2.520 6.658 -15.883 1.00 51.47 98 GLN A O 1
ATOM 794 N N . PRO A 1 99 ? 0.299 6.331 -15.954 1.00 53.81 99 PRO A N 1
ATOM 795 C CA . PRO A 1 99 ? -0.006 7.680 -15.498 1.00 53.81 99 PRO A CA 1
ATOM 796 C C . PRO A 1 99 ? 0.575 7.895 -14.099 1.00 53.81 99 PRO A C 1
ATOM 798 O O . PRO A 1 99 ? 0.462 7.015 -13.247 1.00 53.81 99 PRO A O 1
ATOM 801 N N . ALA A 1 100 ? 1.176 9.065 -13.864 1.00 55.03 100 ALA A N 1
ATOM 802 C CA . ALA A 1 100 ? 1.672 9.444 -12.546 1.00 55.03 100 ALA A CA 1
ATOM 803 C C . ALA A 1 100 ? 0.585 9.203 -11.481 1.00 55.03 100 ALA A C 1
ATOM 805 O O . ALA A 1 100 ? -0.595 9.465 -11.758 1.00 55.03 100 ALA A O 1
ATOM 806 N N . PRO A 1 101 ? 0.940 8.692 -10.289 1.00 56.00 101 PRO A N 1
ATOM 807 C CA . PRO A 1 101 ? -0.045 8.404 -9.262 1.00 56.00 101 PRO A CA 1
ATOM 808 C C . PRO A 1 101 ? -0.904 9.641 -8.973 1.00 56.00 101 PRO A C 1
ATOM 810 O O . PRO A 1 101 ? -0.405 10.747 -8.778 1.00 56.00 101 P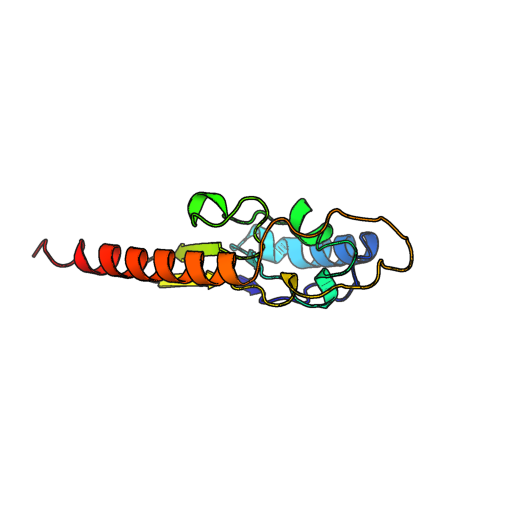RO A O 1
ATOM 813 N N . ILE A 1 102 ? -2.224 9.442 -8.939 1.00 55.03 102 ILE A N 1
ATOM 814 C CA . ILE A 1 102 ? -3.222 10.504 -8.706 1.00 55.03 102 ILE A CA 1
ATOM 815 C C . ILE A 1 102 ? -3.067 11.124 -7.300 1.00 55.03 102 ILE A C 1
ATOM 817 O O . ILE A 1 102 ? -3.582 12.205 -7.010 1.00 55.03 102 ILE A O 1
ATOM 821 N N . SER A 1 103 ? -2.347 10.451 -6.404 1.00 64.50 103 SER A N 1
ATOM 822 C CA . SER A 1 103 ? -2.334 10.716 -4.975 1.00 64.50 103 SER A CA 1
ATOM 823 C C . SER A 1 103 ? -0.973 11.257 -4.500 1.00 64.50 103 SER A C 1
ATOM 825 O O . SER A 1 103 ? 0.087 10.744 -4.841 1.00 64.50 103 SER A O 1
ATOM 827 N N . THR A 1 104 ? -1.002 12.343 -3.715 1.00 75.75 104 THR A N 1
ATOM 828 C CA . THR A 1 104 ? 0.181 13.148 -3.347 1.00 75.75 104 THR A CA 1
ATOM 829 C C . THR A 1 104 ? 0.515 13.061 -1.855 1.00 75.75 104 THR A C 1
ATOM 831 O O . THR A 1 104 ? -0.354 12.743 -1.039 1.00 75.75 104 THR A O 1
ATOM 834 N N . TYR A 1 105 ? 1.755 13.410 -1.476 1.00 80.62 105 TYR A N 1
ATOM 835 C CA . TYR A 1 105 ? 2.204 13.414 -0.072 1.00 80.62 105 TYR A CA 1
ATOM 836 C C . TYR A 1 105 ? 1.303 14.248 0.851 1.00 80.62 105 TYR A C 1
ATOM 838 O O . TYR A 1 105 ? 0.853 13.730 1.878 1.00 80.62 105 TYR A O 1
ATOM 846 N N . PRO A 1 106 ? 0.923 15.490 0.486 1.00 86.56 106 PRO A N 1
ATOM 847 C CA . PRO A 1 106 ? -0.045 16.251 1.271 1.00 86.56 106 PRO A CA 1
ATOM 848 C C . PRO A 1 106 ? -1.395 15.537 1.432 1.00 86.56 106 PRO A C 1
ATOM 850 O O . PRO A 1 106 ? -1.997 15.611 2.502 1.00 86.56 106 PRO A O 1
ATOM 853 N N . GLY A 1 107 ? -1.852 14.816 0.403 1.00 88.25 107 GLY A N 1
ATOM 854 C CA . GLY A 1 107 ? -3.097 14.051 0.438 1.00 88.25 107 GLY A CA 1
ATOM 855 C C . GLY A 1 107 ? -3.081 12.919 1.467 1.00 88.25 107 GLY A C 1
ATOM 856 O O . GLY A 1 107 ? -4.053 12.764 2.209 1.00 88.25 107 GLY A O 1
ATOM 857 N N . GLN A 1 108 ? -1.976 12.173 1.569 1.00 91.25 108 GLN A N 1
ATOM 858 C CA . GLN A 1 108 ? -1.829 11.109 2.570 1.00 91.25 108 GLN A CA 1
ATOM 859 C C . GLN A 1 108 ? -1.805 11.674 3.993 1.00 91.25 108 GLN A C 1
ATOM 861 O O . GLN A 1 108 ? -2.485 11.151 4.872 1.00 91.25 108 GLN A O 1
ATOM 866 N N . ILE A 1 109 ? -1.078 12.770 4.227 1.00 92.06 109 ILE A N 1
ATOM 867 C CA . ILE A 1 109 ? -1.014 13.403 5.553 1.00 92.06 109 ILE A CA 1
ATOM 868 C C . ILE A 1 109 ? -2.381 13.942 5.981 1.00 92.06 109 ILE A C 1
ATOM 870 O O . ILE A 1 109 ? -2.784 13.783 7.134 1.00 92.06 109 ILE A O 1
ATOM 874 N N . GLU A 1 110 ? -3.112 14.568 5.062 1.00 91.75 110 GLU A N 1
ATOM 875 C CA . GLU A 1 110 ? -4.437 15.108 5.353 1.00 91.75 110 GLU A CA 1
ATOM 876 C C . GLU A 1 110 ? -5.456 13.988 5.611 1.00 91.75 110 GLU A C 1
ATOM 878 O O . GLU A 1 110 ? -6.254 14.071 6.544 1.00 91.75 110 GLU A O 1
ATOM 883 N N . TRP A 1 111 ? -5.377 12.883 4.866 1.00 92.56 111 TRP A N 1
ATOM 884 C CA . TRP A 1 111 ? -6.124 11.662 5.176 1.00 92.56 111 TRP A CA 1
ATOM 885 C C . TRP A 1 111 ? -5.774 11.087 6.559 1.00 92.56 111 TRP A C 1
ATOM 887 O O . TRP A 1 111 ? -6.677 10.801 7.349 1.00 92.56 111 TRP A O 1
ATOM 897 N N . LEU A 1 112 ? -4.484 10.992 6.895 1.00 93.69 112 LEU A N 1
ATOM 898 C CA . LEU A 1 112 ? -4.013 10.449 8.171 1.00 93.69 112 LEU A CA 1
ATOM 899 C C . LEU A 1 112 ? -4.544 11.256 9.367 1.00 93.69 112 LEU A C 1
ATOM 901 O O . LEU A 1 112 ? -4.942 10.693 10.389 1.00 93.69 112 LEU A O 1
ATOM 905 N N . ARG A 1 113 ? -4.607 12.586 9.243 1.00 92.06 113 ARG A N 1
ATOM 906 C CA . ARG A 1 113 ? -5.209 13.443 10.277 1.00 92.06 113 ARG A CA 1
ATOM 907 C C . ARG A 1 113 ? -6.682 13.117 10.506 1.00 92.06 113 ARG A C 1
ATOM 909 O O . ARG A 1 113 ? -7.106 13.070 11.661 1.00 92.06 113 ARG A O 1
ATOM 916 N N . ARG A 1 114 ? -7.447 12.861 9.439 1.00 90.00 114 ARG A N 1
ATOM 917 C CA . ARG A 1 114 ? -8.869 12.492 9.539 1.00 90.00 114 ARG A CA 1
ATOM 918 C C . ARG A 1 114 ? -9.061 11.107 10.157 1.00 90.00 114 ARG A C 1
ATOM 920 O O . ARG A 1 114 ? -9.856 10.980 11.086 1.00 90.00 114 ARG A O 1
ATOM 927 N N . THR A 1 115 ? -8.305 10.092 9.721 1.00 86.25 115 THR A N 1
ATOM 928 C CA . THR A 1 115 ? -8.430 8.728 10.286 1.00 86.25 115 THR A CA 1
ATOM 929 C C . THR A 1 115 ? -8.067 8.700 11.775 1.00 86.25 115 THR A C 1
ATOM 931 O O . THR A 1 115 ? -8.740 8.051 12.573 1.00 86.25 115 THR A O 1
ATOM 934 N N . TRP A 1 116 ? -7.071 9.492 12.190 1.00 82.25 116 TRP A N 1
ATOM 935 C CA . TRP A 1 116 ? -6.703 9.643 13.600 1.00 82.25 116 TRP A CA 1
ATOM 936 C C . TRP A 1 116 ? -7.814 10.265 14.457 1.00 82.25 116 TRP A C 1
ATOM 938 O O . TRP A 1 116 ? -8.012 9.885 15.612 1.00 82.25 116 TRP A O 1
ATOM 948 N N . GLN A 1 117 ? -8.542 11.240 13.914 1.00 81.62 117 GLN A N 1
ATOM 949 C CA . GLN A 1 117 ? -9.673 11.849 14.611 1.00 81.62 117 GLN A CA 1
ATOM 950 C C . GLN A 1 117 ? -10.852 10.875 14.722 1.00 81.62 117 GLN A C 1
ATOM 952 O O . GLN A 1 117 ? -11.447 10.770 15.795 1.00 81.62 117 GLN A O 1
ATOM 957 N N . HIS A 1 118 ? -11.159 10.128 13.658 1.00 73.44 118 HIS A N 1
ATOM 958 C CA . HIS A 1 118 ? -12.242 9.141 13.655 1.00 73.44 118 HIS A CA 1
ATOM 959 C C . HIS A 1 118 ? -12.000 7.976 14.623 1.00 73.44 118 HIS A C 1
ATOM 961 O O . HIS A 1 118 ? -12.900 7.641 15.397 1.00 73.44 118 HIS A O 1
ATOM 967 N N . SER A 1 119 ? -10.789 7.411 14.665 1.00 73.50 119 SER A N 1
ATOM 968 C CA . SER A 1 119 ? -10.478 6.284 15.561 1.00 73.50 119 SER A CA 1
ATOM 969 C C . SER A 1 119 ? -10.642 6.639 17.046 1.00 73.50 119 SER A C 1
ATOM 971 O O . SER A 1 119 ? -11.058 5.808 17.852 1.00 73.50 119 SER A O 1
ATOM 973 N N . ARG A 1 120 ? -10.427 7.905 17.427 1.00 64.56 120 ARG A N 1
ATOM 974 C CA . ARG A 1 120 ? -10.669 8.395 18.797 1.00 64.56 120 ARG A CA 1
ATOM 975 C C . ARG A 1 120 ? -12.149 8.512 19.164 1.00 64.56 120 ARG A C 1
ATOM 977 O O . ARG A 1 120 ? -12.489 8.386 20.341 1.00 64.56 120 ARG A O 1
ATOM 984 N N . LEU A 1 121 ? -13.028 8.761 18.195 1.00 56.66 121 LEU A N 1
ATOM 985 C CA . LEU A 1 121 ? -14.467 8.889 18.442 1.00 56.66 121 LEU A CA 1
ATOM 986 C C . LEU A 1 121 ? -15.131 7.520 18.665 1.00 56.66 121 LEU A C 1
ATOM 988 O O . LEU A 1 121 ? -16.010 7.413 19.520 1.00 56.66 121 LEU A O 1
ATOM 992 N N . GLY A 1 122 ? -14.649 6.461 18.002 1.00 51.81 122 GLY A N 1
ATOM 993 C CA . GLY A 1 122 ? -15.099 5.079 18.239 1.00 51.81 122 GLY A CA 1
ATOM 994 C C . GLY A 1 122 ? -14.758 4.542 19.639 1.00 51.81 122 GLY A C 1
ATOM 995 O O . GLY A 1 122 ? -15.552 3.820 20.243 1.00 51.81 122 GLY A O 1
ATOM 996 N N . VAL A 1 123 ? -13.625 4.970 20.210 1.00 49.88 123 VAL A N 1
ATOM 997 C CA . VAL A 1 123 ? -13.205 4.607 21.581 1.00 49.88 123 VAL A CA 1
ATOM 998 C C . VAL A 1 123 ? -14.064 5.289 22.657 1.00 49.88 123 VAL A C 1
ATOM 1000 O O . VAL A 1 123 ? -14.274 4.727 23.730 1.00 49.88 123 VAL A O 1
ATOM 1003 N N . ASN A 1 124 ? -14.600 6.485 22.391 1.00 36.31 124 ASN A N 1
ATOM 1004 C CA . ASN A 1 124 ? -15.440 7.200 23.359 1.00 36.31 124 ASN A CA 1
ATOM 1005 C C . ASN A 1 124 ? -16.926 6.808 23.296 1.00 36.31 124 ASN A C 1
ATOM 1007 O O . ASN A 1 124 ? -17.608 6.903 24.314 1.00 36.31 124 ASN A O 1
ATOM 1011 N N . ALA A 1 125 ? -17.429 6.330 22.154 1.00 40.91 125 ALA A N 1
ATOM 1012 C CA . ALA A 1 125 ? -18.823 5.895 22.014 1.00 40.91 125 ALA A CA 1
ATOM 1013 C C . ALA A 1 125 ? -19.142 4.580 22.758 1.00 40.91 125 ALA A C 1
ATOM 1015 O O . ALA A 1 125 ? -20.297 4.311 23.070 1.00 40.91 125 ALA A O 1
ATOM 1016 N N . THR A 1 126 ? -18.126 3.780 23.089 1.00 40.28 126 THR A N 1
ATOM 1017 C CA . THR A 1 126 ? -18.265 2.514 23.835 1.00 40.28 126 THR A CA 1
ATOM 1018 C C . THR A 1 126 ? -18.077 2.665 25.351 1.00 40.28 126 THR A C 1
ATOM 1020 O O . THR A 1 126 ? -18.229 1.693 26.086 1.00 40.28 126 THR A O 1
ATOM 1023 N N . ARG A 1 127 ? -17.786 3.877 25.854 1.00 39.66 127 ARG A N 1
ATOM 1024 C CA . ARG A 1 127 ? -17.530 4.145 27.285 1.00 39.66 127 ARG A CA 1
ATOM 1025 C C . ARG A 1 127 ? -18.683 4.797 28.054 1.00 39.66 127 ARG A C 1
ATOM 1027 O O . ARG A 1 127 ? -18.500 5.107 29.227 1.00 39.66 127 ARG A O 1
ATOM 1034 N N . THR A 1 128 ? -19.849 4.998 27.438 1.00 39.22 128 THR A N 1
ATOM 1035 C CA . THR A 1 128 ? -21.022 5.631 28.078 1.00 39.22 128 THR A CA 1
ATOM 1036 C C . THR A 1 128 ? -22.226 4.703 28.267 1.00 39.22 128 THR A C 1
ATOM 1038 O O . THR A 1 128 ? -23.297 5.166 28.653 1.00 39.22 128 THR A O 1
ATOM 1041 N N . SER A 1 129 ? -22.064 3.393 28.071 1.00 40.91 129 SER A N 1
ATOM 1042 C CA . SER A 1 129 ? -23.051 2.384 28.473 1.00 40.91 129 SER A CA 1
ATOM 1043 C C . SER A 1 129 ? -22.492 1.521 29.608 1.00 40.91 129 SER A C 1
ATOM 1045 O O . SER A 1 129 ? -21.921 0.457 29.363 1.00 40.91 129 SER A O 1
ATOM 1047 N N . GLY A 1 130 ? -22.626 2.013 30.840 1.00 36.94 130 GLY A N 1
ATOM 1048 C CA . GLY A 1 130 ? -22.259 1.328 32.080 1.00 36.94 130 GLY A CA 1
ATOM 1049 C C . GLY A 1 130 ? -22.691 2.135 33.290 1.00 36.94 130 GLY A C 1
ATOM 1050 O O . GLY A 1 130 ? -22.259 3.305 33.368 1.00 36.94 130 GLY A O 1
#

Sequence (130 aa):
MIMPGDQSYCDGYHGCFDAYMSLMEPLAAQKPYMVASGNHEGPWNFSYVRTNFYFPVNESGAAPDALWYSVDEGPIHFVMMNYENYFDYPDGEWSMTQPAPISTYPGQIEWLRRTWQHSRLGVNATRTSG

Foldseek 3Di:
DEAQEDQQLPLPPVVSVVVSCVVCVVVCVVDPYHDAYDLSCPAPNNVVCVPPDDDCCVVQVADVQDRWGWDDDPLDIDTRDHPSLADHDPHPPDDDDDPRRPADPVRRVVSVVVSVVVSVVVVVVVVPPD

Secondary structure (DSSP, 8-state):
-EE-S-SS--TT-HHHHHHHHHHHHHHHTTS--EE---GGGTTTTTHHHHHHS---TTTTTPPTT-S-EEEEETTEEEEE--SGGGSPPPP-SS---PPPPS--HHHHHHHHHHHHHHHHHHHHHTSS--

InterPro domains:
  IPR029052 Metallo-dependent phosphatase-like [G3DSA:3.60.21.10] (1-129)
  IPR029052 Metallo-dependent phosphatase-like [SSF56300] (2-118)